Protein AF-A0A8B6DL88-F1 (afdb_monomer_lite)

Foldseek 3Di:
DVVVQLVVLVPQDAPDPPDPDVVPLDPSFDPVLLVVLCCVVVNPDPVSVVPPDRDSVSSVVRNVVSVCSVVVVVVDDPVVLQDPVPFDVQQAVVLLVCCVPPVDQVVQCVCVVVSNHHHNVVSVVVVD

Sequence (128 aa):
MTEIIRCQLASTKTTFSGSLVSEDIDDSIPPPLLRMVKMIKHGPDIESQLDNISSKSDLALTQPLMFNYHTNRQKMTVEQIHSADHETPFCVYLGLLLFAKTRKRQLIDALFQHGLCISYDRVLEIST

Structure (mmCIF, N/CA/C/O backbone):
data_AF-A0A8B6DL88-F1
#
_entry.id   AF-A0A8B6DL88-F1
#
loop_
_atom_site.group_PDB
_atom_site.id
_atom_site.type_symbol
_atom_site.label_atom_id
_atom_site.label_alt_id
_atom_site.label_comp_id
_atom_site.label_asym_id
_atom_site.label_entity_id
_atom_site.label_seq_id
_atom_site.pdbx_PDB_ins_code
_atom_site.Cartn_x
_atom_site.Cartn_y
_atom_site.Cartn_z
_atom_site.occupancy
_atom_site.B_iso_or_equiv
_atom_site.auth_seq_id
_atom_site.auth_comp_id
_atom_site.auth_asym_id
_atom_site.auth_atom_id
_atom_site.pdbx_PDB_model_num
ATOM 1 N N . MET A 1 1 ? 4.417 10.118 -8.607 1.00 49.09 1 MET A N 1
ATOM 2 C CA . MET A 1 1 ? 5.368 9.310 -9.408 1.00 49.09 1 MET A CA 1
ATOM 3 C C . MET A 1 1 ? 4.946 7.842 -9.460 1.00 49.09 1 MET A C 1
ATOM 5 O O . MET A 1 1 ? 4.806 7.309 -10.550 1.00 49.09 1 MET A O 1
ATOM 9 N N . THR A 1 2 ? 4.648 7.216 -8.319 1.00 53.28 2 THR A N 1
ATOM 10 C CA . THR A 1 2 ? 4.133 5.835 -8.216 1.00 53.28 2 THR A CA 1
ATOM 11 C C . THR A 1 2 ? 2.812 5.585 -8.963 1.00 53.28 2 THR A C 1
ATOM 13 O O . THR A 1 2 ? 2.683 4.555 -9.615 1.00 53.28 2 THR A O 1
ATOM 16 N N . GLU A 1 3 ? 1.867 6.533 -8.942 1.00 60.88 3 GLU A N 1
ATOM 17 C CA . GLU A 1 3 ? 0.605 6.455 -9.712 1.00 60.88 3 GLU A CA 1
ATOM 18 C C . GLU A 1 3 ? 0.837 6.347 -11.229 1.00 60.88 3 GLU A C 1
ATOM 20 O O . GLU A 1 3 ? 0.263 5.488 -11.890 1.00 60.88 3 GLU A O 1
ATOM 25 N N . ILE A 1 4 ? 1.748 7.160 -11.778 1.00 70.31 4 ILE A N 1
ATOM 26 C CA . ILE A 1 4 ? 2.059 7.184 -13.219 1.00 70.31 4 ILE A CA 1
ATOM 27 C C . ILE A 1 4 ? 2.607 5.825 -13.672 1.00 70.31 4 ILE A C 1
ATOM 29 O O . ILE A 1 4 ? 2.188 5.297 -14.700 1.00 70.31 4 ILE A O 1
ATOM 33 N N . ILE A 1 5 ? 3.500 5.239 -12.869 1.00 68.00 5 ILE A N 1
ATOM 34 C CA . ILE A 1 5 ? 4.113 3.939 -13.155 1.00 68.00 5 ILE A CA 1
ATOM 35 C C . ILE A 1 5 ? 3.053 2.833 -13.135 1.00 68.00 5 ILE A C 1
ATOM 37 O O . ILE A 1 5 ? 3.017 2.022 -14.059 1.00 68.00 5 ILE A O 1
ATOM 41 N N . ARG A 1 6 ? 2.146 2.825 -12.145 1.00 66.25 6 ARG A N 1
ATOM 42 C CA . ARG A 1 6 ? 1.051 1.840 -12.088 1.00 66.25 6 ARG A CA 1
ATOM 43 C C . ARG A 1 6 ? 0.092 1.962 -13.271 1.00 66.25 6 ARG A C 1
ATOM 45 O O . ARG A 1 6 ? -0.254 0.943 -13.859 1.00 66.25 6 ARG A O 1
ATOM 52 N N . CYS A 1 7 ? -0.307 3.176 -13.648 1.00 67.88 7 CYS A N 1
ATOM 53 C CA . CYS A 1 7 ? -1.205 3.391 -14.786 1.00 67.88 7 CYS A CA 1
ATOM 54 C C . CYS A 1 7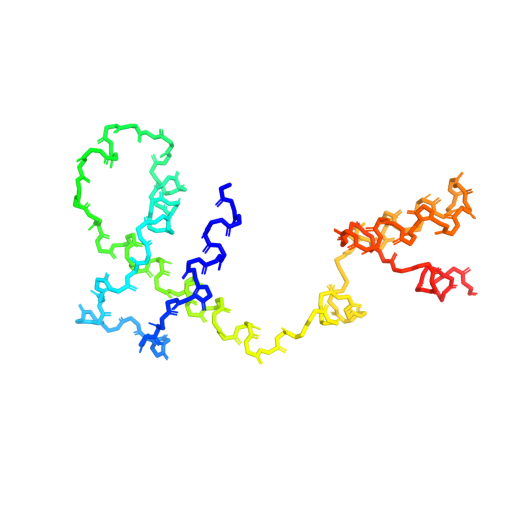 ? -0.584 2.930 -16.113 1.00 67.88 7 CYS A C 1
ATOM 56 O O . CYS A 1 7 ? -1.256 2.305 -16.936 1.00 67.88 7 CYS A O 1
ATOM 58 N N . GLN A 1 8 ? 0.708 3.196 -16.315 1.00 69.06 8 GLN A N 1
ATOM 59 C CA . GLN A 1 8 ? 1.415 2.775 -17.524 1.00 69.06 8 GLN A CA 1
ATOM 60 C C . GLN A 1 8 ? 1.655 1.266 -17.565 1.00 69.06 8 GLN A C 1
ATOM 62 O O . GLN A 1 8 ? 1.409 0.647 -18.598 1.00 69.06 8 GLN A O 1
ATOM 67 N N . LEU A 1 9 ? 2.042 0.657 -16.442 1.00 70.25 9 LEU A N 1
ATOM 68 C CA . LEU A 1 9 ? 2.102 -0.797 -16.297 1.00 70.25 9 LEU A CA 1
ATOM 69 C C . LEU A 1 9 ? 0.754 -1.439 -16.640 1.00 70.25 9 LEU A C 1
ATOM 71 O O . LEU A 1 9 ? 0.695 -2.333 -17.468 1.00 70.25 9 LEU A O 1
ATOM 75 N N . ALA A 1 10 ? -0.350 -0.932 -16.088 1.00 65.56 10 ALA A N 1
ATOM 76 C CA . ALA A 1 10 ? -1.685 -1.477 -16.331 1.00 65.56 10 ALA A CA 1
ATOM 77 C C . ALA A 1 10 ? -2.147 -1.407 -17.798 1.00 65.56 10 ALA A C 1
ATOM 79 O O . ALA A 1 10 ? -2.992 -2.214 -18.194 1.00 65.56 10 ALA A O 1
ATOM 80 N N . SER A 1 11 ? -1.618 -0.454 -18.569 1.00 67.88 11 SER A N 1
ATOM 81 C CA . SER A 1 11 ? -1.996 -0.203 -19.966 1.00 67.88 11 SER A CA 1
ATOM 82 C C . SER A 1 11 ? -1.114 -0.942 -20.975 1.00 67.88 11 SER A C 1
ATOM 84 O O . SER A 1 11 ? -1.517 -1.131 -22.121 1.00 67.88 11 SER A O 1
ATOM 86 N N . THR A 1 12 ? 0.087 -1.359 -20.570 1.00 69.75 12 THR A N 1
ATOM 87 C CA . THR A 1 12 ? 1.054 -1.998 -21.469 1.00 69.75 12 THR A CA 1
ATOM 88 C C . THR A 1 12 ? 0.832 -3.509 -21.474 1.00 69.75 12 THR A C 1
ATOM 90 O O . THR A 1 12 ? 0.575 -4.103 -20.432 1.00 69.75 12 THR A O 1
ATOM 93 N N . LYS A 1 13 ? 0.883 -4.157 -22.641 1.00 64.12 13 LYS A N 1
ATOM 94 C CA . LYS A 1 13 ? 0.753 -5.620 -22.740 1.00 64.12 13 LYS A CA 1
ATOM 95 C C . LYS A 1 13 ? 2.142 -6.249 -22.697 1.00 64.12 13 LYS A C 1
ATOM 97 O O . LYS A 1 13 ? 2.989 -5.887 -23.502 1.00 64.12 13 LYS A O 1
ATOM 102 N N . THR A 1 14 ? 2.368 -7.190 -21.783 1.00 62.97 14 THR A N 1
ATOM 103 C CA . THR A 1 14 ? 3.622 -7.953 -21.717 1.00 62.97 14 THR A CA 1
ATOM 104 C C . THR A 1 14 ? 3.554 -9.198 -22.590 1.00 62.97 14 THR A C 1
ATOM 106 O O . THR A 1 14 ? 2.636 -10.001 -22.432 1.00 62.97 14 THR A O 1
ATOM 109 N N . THR A 1 15 ? 4.550 -9.394 -23.451 1.00 62.84 15 THR A N 1
ATOM 110 C CA . THR A 1 15 ? 4.787 -10.632 -24.220 1.00 62.84 15 THR A CA 1
ATOM 111 C C . THR A 1 15 ? 5.711 -11.616 -23.493 1.00 62.84 15 THR A C 1
ATOM 113 O O . THR A 1 15 ? 5.810 -12.774 -23.889 1.00 62.84 15 THR A O 1
ATOM 116 N N . PHE A 1 16 ? 6.361 -11.176 -22.410 1.00 67.12 16 PHE A N 1
ATOM 117 C CA . PHE A 1 16 ? 7.312 -11.976 -21.642 1.00 67.12 16 PHE A CA 1
ATOM 118 C C . PHE A 1 16 ? 6.641 -13.192 -20.984 1.00 67.12 16 PHE A C 1
ATOM 120 O O . PHE A 1 16 ? 5.685 -13.049 -20.223 1.00 67.12 16 PHE A O 1
ATOM 127 N N . SER A 1 17 ? 7.171 -14.385 -21.257 1.00 63.41 17 SER A N 1
ATOM 128 C CA . SER A 1 17 ? 6.624 -15.677 -20.818 1.00 63.41 17 SER A CA 1
ATOM 129 C C . SER A 1 17 ? 7.232 -16.210 -19.513 1.00 63.41 17 SER A C 1
ATOM 131 O O . SER A 1 17 ? 6.896 -17.314 -19.089 1.00 63.41 17 SER A O 1
ATOM 133 N N . GLY A 1 18 ? 8.117 -15.447 -18.861 1.00 62.94 18 GLY A N 1
ATOM 134 C CA . GLY A 1 18 ? 8.796 -15.867 -17.629 1.00 62.94 18 GLY A CA 1
ATOM 135 C C . GLY A 1 18 ? 10.216 -16.409 -17.828 1.00 62.94 18 GLY A C 1
ATOM 136 O O . GLY A 1 18 ? 10.871 -16.728 -16.840 1.00 62.94 18 GLY A O 1
ATOM 137 N N . SER A 1 19 ? 10.711 -16.491 -19.069 1.00 66.44 19 SER A N 1
ATOM 138 C CA . SER A 1 19 ? 12.077 -16.926 -19.389 1.00 66.44 19 SER A CA 1
ATOM 139 C C . SER A 1 19 ? 12.856 -15.819 -20.096 1.00 66.44 19 SER A C 1
ATOM 141 O O . SER A 1 19 ? 12.406 -15.291 -21.108 1.00 66.44 19 SER A O 1
ATOM 143 N N . LEU A 1 20 ? 14.036 -15.482 -19.572 1.00 63.47 20 LEU A N 1
ATOM 144 C CA . LEU A 1 20 ? 14.971 -14.543 -20.195 1.00 63.47 20 LEU A CA 1
ATOM 145 C C . LEU A 1 20 ? 15.863 -15.310 -21.181 1.00 63.47 20 LEU A C 1
ATOM 147 O O . LEU A 1 20 ? 17.021 -15.602 -20.882 1.00 63.47 20 LEU A O 1
ATOM 151 N N . VAL A 1 21 ? 15.324 -15.681 -22.344 1.00 59.00 21 VAL A N 1
ATOM 152 C CA . VAL A 1 21 ? 16.167 -16.138 -23.458 1.00 59.00 21 VAL A CA 1
ATOM 153 C C . VAL A 1 21 ? 16.827 -14.898 -24.060 1.00 59.00 21 VAL A C 1
ATOM 155 O O . VAL A 1 21 ? 16.194 -13.857 -24.208 1.00 59.00 21 VAL A O 1
ATOM 158 N N . SER A 1 22 ? 18.125 -14.974 -24.356 1.00 56.38 22 SER A N 1
ATOM 159 C CA . SER A 1 22 ? 18.995 -13.832 -24.695 1.00 56.38 22 SER A CA 1
ATOM 160 C C . SER A 1 22 ? 18.573 -12.993 -25.912 1.00 56.38 22 SER A C 1
ATOM 162 O O . SER A 1 22 ? 19.178 -11.948 -26.153 1.00 56.38 22 SER A O 1
ATOM 164 N N . GLU A 1 23 ? 17.563 -13.439 -26.658 1.00 55.88 23 GLU A N 1
ATOM 165 C CA . GLU A 1 23 ? 17.001 -12.783 -27.844 1.00 55.88 23 GLU A CA 1
ATOM 166 C C . GLU A 1 23 ? 15.672 -12.048 -27.559 1.00 55.88 23 GLU A C 1
ATOM 168 O O . GLU A 1 23 ? 15.281 -11.196 -28.348 1.00 55.88 23 GLU A O 1
ATOM 173 N N . ASP A 1 24 ? 15.036 -12.276 -26.400 1.00 55.31 24 ASP A N 1
ATOM 174 C CA . ASP A 1 24 ? 13.685 -11.782 -26.061 1.00 55.31 24 ASP A CA 1
ATOM 175 C C . ASP A 1 24 ? 13.682 -10.513 -25.179 1.00 55.31 24 ASP A C 1
ATOM 177 O O . ASP A 1 24 ? 12.687 -10.178 -24.521 1.00 55.31 24 ASP A O 1
ATOM 181 N N . ILE A 1 25 ? 14.802 -9.785 -25.114 1.00 58.66 25 ILE A N 1
ATOM 182 C CA . ILE A 1 25 ? 14.855 -8.500 -24.400 1.00 58.66 25 ILE A CA 1
ATOM 183 C C . ILE A 1 25 ? 14.241 -7.421 -25.295 1.00 58.66 25 ILE A C 1
ATOM 185 O O . ILE A 1 25 ? 14.942 -6.697 -25.994 1.00 58.66 25 ILE A O 1
ATOM 189 N N . ASP A 1 26 ? 12.914 -7.380 -25.297 1.00 60.66 26 ASP A N 1
ATOM 190 C CA . ASP A 1 26 ? 12.116 -6.516 -26.157 1.00 60.66 26 ASP A CA 1
ATOM 191 C C . ASP A 1 26 ? 11.997 -5.081 -25.602 1.00 60.66 26 ASP A C 1
ATOM 193 O O . ASP A 1 26 ? 11.864 -4.873 -24.390 1.00 60.66 26 ASP A O 1
ATOM 197 N N . ASP A 1 27 ? 11.977 -4.097 -26.506 1.00 58.69 27 ASP A N 1
ATOM 198 C CA . ASP A 1 27 ? 11.898 -2.649 -26.231 1.00 58.69 27 ASP A CA 1
ATOM 199 C C . ASP A 1 27 ? 10.505 -2.199 -25.740 1.00 58.69 27 ASP A C 1
ATOM 201 O O . ASP A 1 27 ? 10.278 -1.023 -25.444 1.00 58.69 27 ASP A O 1
ATOM 205 N N . SER A 1 28 ? 9.555 -3.128 -25.593 1.00 64.75 28 SER A N 1
ATOM 206 C CA . SER A 1 28 ? 8.179 -2.898 -25.121 1.00 64.75 28 SER A CA 1
ATOM 207 C C . SER A 1 28 ? 8.082 -2.557 -23.614 1.00 64.75 28 SER A C 1
ATOM 209 O O . SER A 1 28 ? 7.092 -2.876 -22.943 1.00 64.75 28 SER A O 1
ATOM 211 N N . ILE A 1 29 ? 9.099 -1.911 -23.045 1.00 70.25 29 ILE A N 1
ATOM 212 C CA . ILE A 1 29 ? 9.165 -1.555 -21.628 1.00 70.25 29 ILE A CA 1
ATOM 213 C C . ILE A 1 29 ? 8.775 -0.081 -21.438 1.00 70.25 29 ILE A C 1
ATOM 215 O O . ILE A 1 29 ? 9.363 0.798 -22.069 1.00 70.25 29 ILE A O 1
ATOM 219 N N . PRO A 1 30 ? 7.839 0.243 -20.523 1.00 76.38 30 PRO A N 1
ATOM 220 C CA . PRO A 1 30 ? 7.465 1.621 -20.232 1.00 76.38 30 PRO A CA 1
ATOM 221 C C . PRO A 1 30 ? 8.680 2.455 -19.786 1.00 76.38 30 PRO A C 1
ATOM 223 O O . PRO A 1 30 ? 9.314 2.112 -18.778 1.00 76.38 30 PRO A O 1
ATOM 226 N N . PRO A 1 31 ? 8.981 3.588 -20.452 1.00 77.00 31 PRO A N 1
ATOM 227 C CA . PRO A 1 31 ? 10.156 4.400 -20.132 1.00 77.00 31 PRO A CA 1
ATOM 228 C C . PRO A 1 31 ? 10.243 4.846 -18.659 1.00 77.00 31 PRO A C 1
ATOM 230 O O . PRO A 1 31 ? 11.341 4.831 -18.099 1.00 77.00 31 PRO A O 1
ATOM 233 N N . PRO A 1 32 ? 9.134 5.184 -17.966 1.00 78.94 32 PRO A N 1
ATOM 234 C CA . PRO A 1 32 ? 9.203 5.567 -16.552 1.00 78.94 32 PRO A CA 1
ATOM 235 C C . PRO A 1 32 ? 9.553 4.416 -15.610 1.00 78.94 32 PRO A C 1
ATOM 237 O O . PRO A 1 32 ? 10.213 4.642 -14.597 1.00 78.94 32 PRO A O 1
ATOM 240 N N . LEU A 1 33 ? 9.159 3.186 -15.950 1.00 80.12 33 LEU A N 1
ATOM 241 C CA . LEU A 1 33 ? 9.525 2.002 -15.177 1.00 80.12 33 LEU A CA 1
ATOM 242 C C . LEU A 1 33 ? 11.015 1.693 -15.342 1.00 80.12 33 LEU A C 1
ATOM 244 O O . LEU A 1 33 ? 11.714 1.488 -14.353 1.00 80.12 33 LEU A O 1
ATOM 248 N N . LEU A 1 34 ? 11.513 1.750 -16.578 1.00 80.81 34 LEU A N 1
ATOM 249 C CA . LEU A 1 34 ? 12.933 1.568 -16.864 1.00 80.81 34 LEU A CA 1
ATOM 250 C C . LEU A 1 34 ? 13.788 2.629 -16.163 1.00 80.81 34 LEU A C 1
ATOM 252 O O . LEU A 1 34 ? 14.807 2.311 -15.554 1.00 80.81 34 LEU A O 1
ATOM 256 N N . ARG A 1 35 ? 13.341 3.890 -16.174 1.00 80.31 35 ARG A N 1
ATOM 257 C CA . ARG A 1 35 ? 14.002 4.982 -15.450 1.00 80.31 35 ARG A CA 1
ATOM 258 C C . ARG A 1 35 ? 14.035 4.730 -13.944 1.00 80.31 35 ARG A C 1
ATOM 260 O O . ARG A 1 35 ? 15.055 4.985 -13.316 1.00 80.31 35 ARG A O 1
ATOM 267 N N . MET A 1 36 ? 12.959 4.195 -13.369 1.00 81.75 36 MET A N 1
ATOM 268 C CA . MET A 1 36 ? 12.932 3.806 -11.957 1.00 81.75 36 MET A CA 1
ATOM 269 C C . MET A 1 36 ? 13.957 2.710 -11.652 1.00 81.75 36 MET A C 1
ATOM 271 O O . MET A 1 36 ? 14.720 2.847 -10.702 1.00 81.75 36 MET A O 1
ATOM 275 N N . VAL A 1 37 ? 14.017 1.656 -12.469 1.00 85.12 37 VAL A N 1
ATOM 276 C CA . VAL A 1 37 ? 14.985 0.561 -12.293 1.00 85.12 37 VAL A CA 1
ATOM 277 C C . VAL A 1 37 ? 16.422 1.069 -12.420 1.00 85.12 37 VAL A C 1
ATOM 279 O O . VA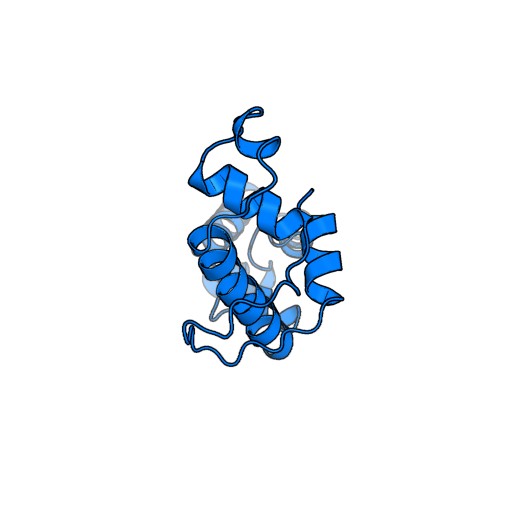L A 1 37 ? 17.263 0.719 -11.594 1.00 85.12 37 VAL A O 1
ATOM 282 N N . LYS A 1 38 ? 16.693 1.964 -13.379 1.00 81.00 38 LYS A N 1
ATOM 283 C CA . LYS A 1 38 ? 17.994 2.635 -13.501 1.00 81.00 38 LYS A CA 1
ATOM 284 C C . LYS A 1 38 ? 18.342 3.434 -12.246 1.00 81.00 38 LYS A C 1
ATOM 286 O O . LYS A 1 38 ? 19.432 3.257 -11.720 1.00 81.00 38 LYS A O 1
ATOM 291 N N . MET A 1 39 ? 17.415 4.244 -11.732 1.00 81.88 39 MET A N 1
ATOM 292 C CA . MET A 1 39 ? 17.643 5.020 -10.506 1.00 81.88 39 MET A CA 1
ATOM 293 C C . MET A 1 39 ? 17.881 4.132 -9.278 1.00 81.88 39 MET A C 1
ATOM 295 O O . MET A 1 39 ? 18.654 4.497 -8.401 1.00 81.88 39 MET A O 1
ATOM 299 N N . ILE A 1 40 ? 17.234 2.966 -9.202 1.00 83.56 40 ILE A N 1
ATOM 300 C CA . ILE A 1 40 ? 17.453 2.006 -8.111 1.00 83.56 40 ILE A CA 1
ATOM 301 C C . ILE A 1 40 ? 18.845 1.379 -8.214 1.00 83.56 40 ILE A C 1
ATOM 303 O O . ILE A 1 40 ? 19.532 1.241 -7.206 1.00 83.56 40 ILE A O 1
ATOM 307 N N . LYS A 1 41 ? 19.256 0.982 -9.420 1.00 82.06 41 LYS A N 1
ATOM 308 C CA . LYS A 1 41 ? 20.506 0.249 -9.631 1.00 82.06 41 LYS A CA 1
ATOM 309 C C . LYS A 1 41 ? 21.741 1.149 -9.623 1.00 82.06 41 LYS A C 1
ATOM 311 O O . LYS A 1 41 ? 22.757 0.770 -9.052 1.00 82.06 41 LYS A O 1
ATOM 316 N N . HIS A 1 42 ? 21.656 2.307 -10.268 1.00 81.50 42 HIS A N 1
ATOM 317 C CA . HIS A 1 42 ? 22.785 3.221 -10.478 1.00 81.50 42 HIS A CA 1
ATOM 318 C C . HIS A 1 42 ? 22.721 4.461 -9.573 1.00 81.50 42 HIS A C 1
ATOM 320 O O . HIS A 1 42 ? 23.670 5.235 -9.521 1.00 81.50 42 HIS A O 1
ATOM 326 N N . GLY A 1 43 ? 21.630 4.635 -8.820 1.00 73.81 43 GLY A N 1
ATOM 327 C CA . GLY A 1 43 ? 21.384 5.815 -7.992 1.00 73.81 43 GLY A CA 1
ATOM 328 C C . GLY A 1 43 ? 20.691 6.955 -8.756 1.00 73.81 43 GLY A C 1
ATOM 329 O O . GLY A 1 43 ? 20.473 6.865 -9.965 1.00 73.81 43 GLY A O 1
ATOM 330 N N . PRO A 1 44 ? 20.317 8.054 -8.073 1.00 71.50 44 PRO A N 1
ATOM 331 C CA . PRO A 1 44 ? 19.638 9.214 -8.668 1.00 71.50 44 PRO A CA 1
ATOM 332 C C . PRO A 1 44 ? 20.577 10.106 -9.503 1.00 71.50 44 PRO A C 1
ATOM 334 O O . PRO A 1 44 ? 20.362 11.313 -9.607 1.00 71.50 44 PRO A O 1
ATOM 337 N N . ASP A 1 45 ? 21.625 9.523 -10.074 1.00 68.12 45 ASP A N 1
ATOM 338 C CA . ASP A 1 45 ? 22.629 10.237 -10.842 1.00 68.12 45 ASP A CA 1
ATOM 339 C C . ASP A 1 45 ? 22.044 10.760 -12.169 1.00 68.12 45 ASP A C 1
ATOM 341 O O . ASP A 1 45 ? 21.233 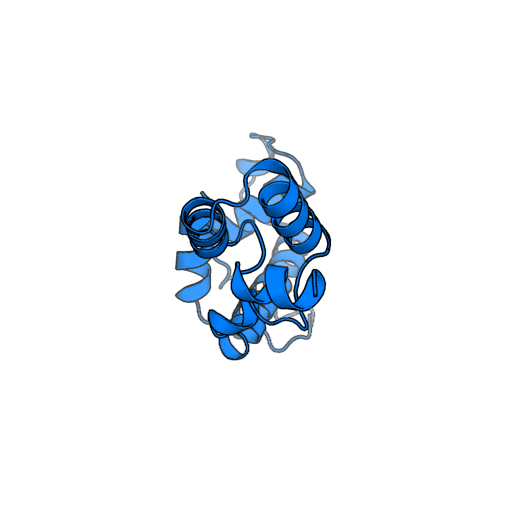10.104 -12.826 1.00 68.12 45 ASP A O 1
ATOM 345 N N . ILE A 1 46 ? 22.396 11.999 -12.512 1.00 62.56 46 ILE A N 1
ATOM 346 C CA . ILE A 1 46 ? 21.864 12.731 -13.669 1.00 62.56 46 ILE A CA 1
ATOM 347 C C . ILE A 1 46 ? 22.690 12.411 -14.921 1.00 62.56 46 ILE A C 1
ATOM 349 O O . ILE A 1 46 ? 22.135 12.393 -16.020 1.00 62.56 46 ILE A O 1
ATOM 353 N N . GLU A 1 47 ? 23.981 12.100 -14.770 1.00 59.78 47 GLU A N 1
ATOM 354 C CA . GLU A 1 47 ? 24.882 11.802 -15.890 1.00 59.78 47 GLU A CA 1
ATOM 355 C C . GLU A 1 47 ? 24.559 10.438 -16.518 1.00 59.78 47 GLU A C 1
ATOM 357 O O . GLU A 1 47 ? 24.332 10.347 -17.725 1.00 59.78 47 GLU A O 1
ATOM 362 N N . SER A 1 48 ? 24.358 9.404 -15.695 1.00 59.22 48 SER A N 1
ATOM 363 C CA . SER A 1 48 ? 23.872 8.081 -16.131 1.00 59.22 48 SER A CA 1
ATOM 364 C C . SER A 1 48 ? 22.446 8.076 -16.708 1.00 59.22 48 SER A C 1
ATOM 366 O O . SER A 1 48 ? 22.022 7.090 -17.318 1.00 59.22 48 SER A O 1
ATOM 368 N N . GLN A 1 49 ? 21.686 9.166 -16.540 1.00 54.81 49 GLN A N 1
ATOM 369 C CA . GLN A 1 49 ? 20.377 9.360 -17.174 1.00 54.81 49 GLN A CA 1
ATOM 370 C C . GLN A 1 49 ? 20.457 10.024 -18.554 1.00 54.81 49 GLN A C 1
ATOM 372 O O . GLN A 1 49 ? 19.493 9.905 -19.314 1.00 54.81 49 GLN A O 1
ATOM 377 N N . LEU A 1 50 ? 21.560 10.709 -18.881 1.00 57.59 50 LEU A N 1
ATOM 378 C CA . LEU A 1 50 ? 21.799 11.278 -20.213 1.00 57.59 50 LEU A CA 1
ATOM 379 C C . LEU A 1 50 ? 22.282 10.220 -21.209 1.00 57.59 50 LEU A C 1
ATOM 381 O O . LEU A 1 50 ? 21.925 10.283 -22.389 1.00 57.59 50 LEU A O 1
ATOM 385 N N . ASP A 1 51 ? 23.033 9.226 -20.732 1.00 56.53 51 ASP A N 1
ATOM 386 C CA . ASP A 1 51 ? 23.433 8.078 -21.536 1.00 56.53 51 ASP A CA 1
ATOM 387 C C . ASP A 1 51 ? 22.212 7.181 -21.791 1.00 56.53 51 ASP A C 1
ATOM 389 O O . ASP A 1 51 ? 21.839 6.285 -21.031 1.00 56.53 51 ASP A O 1
ATOM 393 N N . ASN A 1 52 ? 21.549 7.454 -22.913 1.00 57.16 52 ASN A N 1
ATOM 394 C CA . ASN A 1 52 ? 20.327 6.805 -23.397 1.00 57.16 52 ASN A CA 1
ATOM 395 C C . ASN A 1 52 ? 20.457 5.283 -23.633 1.00 57.16 52 ASN A C 1
ATOM 397 O O . ASN A 1 52 ? 19.495 4.630 -24.037 1.00 57.16 52 ASN A O 1
ATOM 401 N N . ILE A 1 53 ? 21.627 4.692 -23.391 1.00 61.12 53 ILE A N 1
ATOM 402 C CA . ILE A 1 53 ? 21.892 3.276 -23.625 1.00 61.12 53 ILE A CA 1
ATOM 403 C C . ILE A 1 53 ? 21.478 2.501 -22.377 1.00 61.12 53 ILE A C 1
ATOM 405 O O . ILE A 1 53 ? 22.199 2.396 -21.388 1.00 61.12 53 ILE A O 1
ATOM 409 N N . SER A 1 54 ? 20.263 1.964 -22.402 1.00 64.19 54 SER A N 1
ATOM 410 C CA . SER A 1 54 ? 19.810 1.013 -21.388 1.00 64.19 54 SER A CA 1
ATOM 411 C C . SER A 1 54 ? 20.690 -0.230 -21.423 1.00 64.19 54 SER A C 1
ATOM 413 O O . SER A 1 54 ? 20.797 -0.892 -22.455 1.00 64.19 54 SER A O 1
ATOM 415 N N . SER A 1 55 ? 21.336 -0.557 -20.300 1.00 73.81 55 SER A N 1
ATOM 416 C CA . SER A 1 55 ? 22.124 -1.785 -20.241 1.00 73.81 55 SER A CA 1
ATOM 417 C C . SER A 1 55 ? 21.179 -2.983 -20.350 1.00 73.81 55 SER A C 1
ATOM 419 O O . SER A 1 55 ? 20.068 -2.952 -19.813 1.00 73.81 55 SER A O 1
ATOM 421 N N . LYS A 1 56 ? 21.617 -4.072 -20.995 1.00 75.94 56 LYS A N 1
ATOM 422 C CA . LYS A 1 56 ? 20.815 -5.309 -21.093 1.00 75.94 56 LYS A CA 1
ATOM 423 C C . LYS A 1 56 ? 20.322 -5.788 -19.725 1.00 75.94 56 LYS A C 1
ATOM 425 O O . LYS A 1 56 ? 19.218 -6.303 -19.610 1.00 75.94 56 LYS A O 1
ATOM 430 N N . SER A 1 57 ? 21.106 -5.551 -18.674 1.00 78.00 57 SER A N 1
ATOM 431 C CA . SER A 1 57 ? 20.711 -5.845 -17.297 1.00 78.00 57 SER A CA 1
ATOM 432 C C . SER A 1 57 ? 19.568 -4.975 -16.762 1.00 78.00 57 SER A C 1
ATOM 434 O O . SER A 1 57 ? 18.771 -5.473 -15.979 1.00 78.00 57 SER A O 1
ATOM 436 N N . ASP A 1 58 ? 19.446 -3.707 -17.168 1.00 80.75 58 ASP A N 1
ATOM 437 C CA . ASP A 1 58 ? 18.337 -2.849 -16.717 1.00 80.75 58 ASP A CA 1
ATOM 438 C C . ASP A 1 58 ? 17.019 -3.313 -17.349 1.00 80.75 58 ASP A C 1
ATOM 440 O O . ASP A 1 58 ? 15.991 -3.392 -16.676 1.00 80.75 58 ASP A O 1
ATOM 444 N N . LEU A 1 59 ? 17.065 -3.695 -18.628 1.00 78.81 59 LEU A N 1
ATOM 445 C CA . LEU A 1 59 ? 15.925 -4.264 -19.346 1.00 78.81 59 LEU A CA 1
ATOM 446 C C . LEU A 1 59 ? 15.533 -5.632 -18.762 1.00 78.81 59 LEU A C 1
ATOM 448 O O . LEU A 1 59 ? 14.372 -5.833 -18.408 1.00 78.81 59 LEU A O 1
ATOM 452 N N . ALA A 1 60 ? 16.511 -6.520 -18.549 1.00 81.44 60 ALA A N 1
ATOM 453 C CA . ALA A 1 60 ? 16.294 -7.841 -17.958 1.00 81.44 60 ALA A CA 1
ATOM 454 C C . ALA A 1 60 ? 15.744 -7.786 -16.524 1.00 81.44 60 ALA A C 1
ATOM 456 O O . ALA A 1 60 ? 15.022 -8.688 -16.119 1.00 81.44 60 ALA A O 1
ATOM 457 N N . LEU A 1 61 ? 16.049 -6.740 -15.746 1.00 82.00 61 LEU A N 1
ATOM 458 C CA . LEU A 1 61 ? 15.429 -6.518 -14.433 1.00 82.00 61 LEU A CA 1
ATOM 459 C C . LEU A 1 61 ? 14.003 -5.976 -14.551 1.00 82.00 61 LEU A C 1
ATOM 461 O O . LEU A 1 61 ? 13.149 -6.270 -13.715 1.00 82.00 61 LEU A O 1
ATOM 465 N N . THR A 1 62 ? 13.730 -5.187 -15.586 1.00 81.25 62 THR A N 1
ATOM 466 C CA . THR A 1 62 ? 12.433 -4.533 -15.748 1.00 81.25 62 THR A CA 1
ATOM 467 C C . THR A 1 62 ? 11.355 -5.493 -16.267 1.00 81.25 62 THR A C 1
ATOM 469 O O . THR A 1 62 ? 10.207 -5.416 -15.824 1.00 81.25 62 THR A O 1
ATOM 472 N N . GLN A 1 63 ? 11.706 -6.442 -17.141 1.00 79.88 63 GLN A N 1
ATOM 473 C CA . GLN A 1 63 ? 10.753 -7.409 -17.706 1.00 79.88 63 GLN A CA 1
ATOM 474 C C . GLN A 1 63 ? 10.079 -8.315 -16.646 1.00 79.88 63 GLN A C 1
ATOM 476 O O . GLN A 1 63 ? 8.847 -8.393 -16.646 1.00 79.88 63 GLN A O 1
ATOM 481 N N . PRO A 1 64 ? 10.796 -8.938 -15.684 1.00 79.50 64 PRO A N 1
ATOM 482 C CA . PRO A 1 64 ? 10.182 -9.730 -14.617 1.00 79.50 64 PRO A CA 1
ATOM 483 C C . PRO A 1 64 ? 9.299 -8.901 -13.682 1.00 79.50 64 PRO A C 1
ATOM 485 O 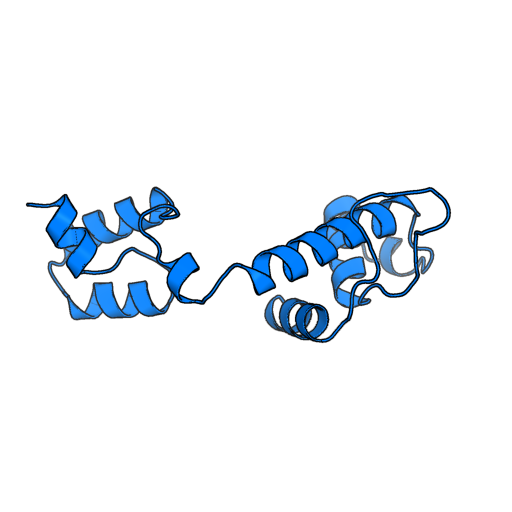O . PRO A 1 64 ? 8.262 -9.381 -13.231 1.00 79.50 64 PRO A O 1
ATOM 488 N N . LEU A 1 65 ? 9.673 -7.646 -13.399 1.00 80.81 65 LEU A N 1
ATOM 489 C CA . LEU A 1 65 ? 8.846 -6.738 -12.594 1.00 80.81 65 LEU A CA 1
ATOM 490 C C . LEU A 1 65 ? 7.500 -6.474 -13.274 1.00 80.81 65 LEU A C 1
ATOM 492 O O . LEU A 1 65 ? 6.450 -6.519 -12.631 1.00 80.81 65 LEU A O 1
ATOM 496 N N . MET A 1 66 ? 7.537 -6.251 -14.586 1.00 78.75 66 MET A N 1
ATOM 497 C CA . MET A 1 66 ? 6.352 -6.085 -15.416 1.00 78.75 66 MET A CA 1
ATOM 498 C C . MET A 1 66 ? 5.487 -7.353 -15.409 1.00 78.75 66 MET A C 1
ATOM 500 O O . MET A 1 66 ? 4.293 -7.297 -15.125 1.00 78.75 66 MET A O 1
ATOM 504 N N . PHE A 1 67 ? 6.101 -8.514 -15.630 1.00 76.50 67 PHE A N 1
ATOM 505 C CA . PHE A 1 67 ? 5.424 -9.811 -15.627 1.00 76.50 67 PHE A CA 1
ATOM 506 C C . PHE A 1 67 ? 4.758 -10.140 -14.289 1.00 76.50 67 PHE A C 1
ATOM 508 O O . PHE A 1 67 ? 3.599 -10.558 -14.261 1.00 76.50 67 PHE A O 1
ATOM 515 N N . ASN A 1 68 ? 5.451 -9.898 -13.174 1.00 78.19 68 ASN A N 1
ATOM 516 C CA . ASN A 1 68 ? 4.903 -10.093 -11.835 1.00 78.19 68 ASN A CA 1
ATOM 517 C C . ASN A 1 68 ? 3.716 -9.166 -11.583 1.00 78.19 68 ASN A C 1
ATOM 519 O O . ASN A 1 68 ? 2.714 -9.598 -11.018 1.00 78.19 68 ASN A O 1
ATOM 523 N N . TYR A 1 69 ? 3.789 -7.913 -12.040 1.00 75.94 69 TYR A N 1
ATOM 524 C CA . TYR A 1 69 ? 2.667 -6.987 -11.939 1.00 75.94 69 TYR A CA 1
ATOM 525 C C . TYR A 1 69 ? 1.433 -7.507 -12.688 1.00 75.94 69 TYR A C 1
ATOM 527 O O . TYR A 1 69 ? 0.350 -7.555 -12.110 1.00 75.94 69 TYR A O 1
ATOM 535 N N . HIS A 1 70 ? 1.574 -7.954 -13.939 1.00 71.62 70 HIS A N 1
ATOM 536 C CA . HIS A 1 70 ? 0.437 -8.465 -14.714 1.00 71.62 70 HIS A CA 1
ATOM 537 C C . HIS A 1 70 ? -0.100 -9.801 -14.191 1.00 71.62 70 HIS A C 1
ATOM 539 O O . HIS A 1 70 ? -1.316 -9.966 -14.088 1.00 71.62 70 HIS A O 1
ATOM 545 N N . THR A 1 71 ? 0.784 -10.721 -13.806 1.00 67.25 71 THR A N 1
ATOM 546 C CA . THR A 1 71 ? 0.410 -12.030 -13.249 1.00 67.25 71 THR A CA 1
ATOM 547 C C . THR A 1 71 ? -0.321 -11.878 -11.918 1.00 67.25 71 THR A C 1
ATOM 549 O O . THR A 1 71 ? -1.343 -12.528 -11.695 1.00 67.25 71 THR A O 1
ATOM 552 N N . ASN A 1 72 ? 0.152 -10.983 -11.046 1.00 61.06 72 ASN A N 1
ATOM 553 C CA . ASN A 1 72 ? -0.500 -10.723 -9.765 1.00 61.06 72 ASN A CA 1
ATOM 554 C C . ASN A 1 72 ? -1.765 -9.879 -9.928 1.00 61.06 72 ASN A C 1
ATOM 556 O O . ASN A 1 72 ? -2.735 -10.139 -9.231 1.00 61.06 72 ASN A O 1
ATOM 560 N N . ARG A 1 73 ? -1.830 -8.942 -10.884 1.00 62.50 73 ARG A N 1
ATOM 561 C CA . ARG A 1 73 ? -3.060 -8.180 -11.167 1.00 62.50 73 ARG A CA 1
ATOM 562 C C . ARG A 1 73 ? -4.209 -9.079 -11.630 1.00 62.50 73 ARG A C 1
ATOM 564 O O . ARG A 1 73 ? -5.355 -8.801 -11.306 1.00 62.50 73 ARG A O 1
ATOM 571 N N . GLN A 1 74 ? -3.921 -10.143 -12.380 1.00 55.94 74 GLN A N 1
ATOM 572 C CA . GLN A 1 74 ? -4.950 -11.111 -12.781 1.00 55.94 74 GLN A CA 1
ATOM 573 C C . GLN A 1 74 ? -5.443 -11.981 -11.614 1.00 55.94 74 GLN A C 1
ATOM 575 O O . GLN A 1 74 ? -6.525 -12.553 -11.710 1.00 55.94 74 GLN A O 1
ATOM 580 N N . LYS A 1 75 ? -4.672 -12.080 -10.523 1.00 54.53 75 LYS A N 1
ATOM 581 C CA . LYS A 1 75 ? -4.999 -12.903 -9.350 1.00 54.53 75 LYS A CA 1
ATOM 582 C C . LYS A 1 75 ? -5.557 -12.099 -8.172 1.00 54.53 75 LYS A C 1
ATOM 584 O O . LYS A 1 75 ? -6.400 -12.627 -7.458 1.00 54.53 75 LYS A O 1
ATOM 589 N N . MET A 1 76 ? -5.136 -10.844 -8.000 1.00 51.03 76 MET A N 1
ATOM 590 C CA . MET A 1 76 ? -5.543 -9.971 -6.896 1.00 51.03 76 MET A CA 1
ATOM 591 C C . MET A 1 76 ? -6.742 -9.096 -7.248 1.00 51.03 76 MET A C 1
ATOM 593 O O . MET A 1 76 ? -6.623 -8.093 -7.952 1.00 51.03 76 MET A O 1
ATOM 597 N N . THR A 1 77 ? -7.894 -9.427 -6.667 1.00 54.00 77 THR A N 1
ATOM 598 C CA . THR A 1 77 ? -8.957 -8.453 -6.393 1.00 54.00 77 THR A CA 1
ATOM 599 C C . THR A 1 77 ? -8.521 -7.520 -5.255 1.00 54.00 77 THR A C 1
ATOM 601 O O . THR A 1 77 ? -7.666 -7.875 -4.447 1.00 54.00 77 THR A O 1
ATOM 604 N N . VAL A 1 78 ? -9.106 -6.317 -5.161 1.00 54.53 78 VAL A N 1
ATOM 605 C CA . VAL A 1 78 ? -8.871 -5.374 -4.038 1.00 54.53 78 VAL A CA 1
ATOM 606 C C . VAL A 1 78 ? -9.095 -6.057 -2.678 1.00 54.53 78 VAL A C 1
ATOM 608 O O . VAL A 1 78 ? -8.402 -5.766 -1.709 1.00 54.53 78 VAL A O 1
ATOM 611 N N . GLU A 1 79 ? -9.991 -7.041 -2.638 1.00 52.03 79 GLU A N 1
ATOM 612 C CA . GLU A 1 79 ? -10.271 -7.897 -1.482 1.00 52.03 79 GLU A CA 1
ATOM 613 C C . GLU A 1 79 ? -9.059 -8.730 -1.028 1.00 52.03 79 GLU A C 1
ATOM 615 O O . GLU A 1 79 ? -8.896 -8.951 0.168 1.00 52.03 79 GLU A O 1
ATOM 620 N N . GLN A 1 80 ? -8.152 -9.132 -1.930 1.00 52.03 80 GLN A N 1
ATOM 621 C CA . GLN A 1 80 ? -6.947 -9.887 -1.556 1.00 52.03 80 GLN A CA 1
ATOM 622 C C . GLN A 1 80 ? -5.890 -9.042 -0.834 1.00 52.03 80 GLN A C 1
ATOM 624 O O . GLN A 1 80 ? -5.079 -9.600 -0.100 1.00 52.03 80 GLN A O 1
ATOM 629 N N . ILE A 1 81 ? -5.908 -7.712 -0.988 1.00 53.66 81 ILE A N 1
ATOM 630 C CA . ILE A 1 81 ? -5.033 -6.798 -0.226 1.00 53.66 81 ILE A CA 1
ATOM 631 C C . ILE A 1 81 ? -5.448 -6.768 1.258 1.00 53.66 81 ILE A C 1
ATOM 633 O O . ILE A 1 81 ? -4.625 -6.488 2.128 1.00 53.66 81 ILE A O 1
ATOM 637 N N . HIS A 1 82 ? -6.705 -7.114 1.547 1.00 54.97 82 HIS A N 1
ATOM 638 C CA . HIS A 1 82 ? -7.276 -7.201 2.891 1.00 54.97 82 HIS A CA 1
ATOM 639 C C . HIS A 1 82 ? -7.583 -8.644 3.319 1.00 54.97 82 HIS A C 1
ATOM 641 O O . HIS A 1 82 ? -8.339 -8.849 4.266 1.00 54.97 82 HIS A O 1
ATOM 647 N N . SER A 1 83 ? -7.030 -9.647 2.627 1.00 63.06 83 SER A N 1
ATOM 648 C CA . SER A 1 83 ? -7.218 -11.041 3.027 1.00 63.06 83 SER A CA 1
ATOM 649 C C . SER A 1 83 ? -6.450 -11.324 4.312 1.00 63.06 83 SER A C 1
ATOM 651 O O . SER A 1 83 ? -5.263 -11.004 4.397 1.00 63.06 83 SER A O 1
ATOM 653 N N . ALA A 1 84 ? -7.106 -11.995 5.262 1.00 61.50 84 ALA A N 1
ATOM 654 C CA . ALA A 1 84 ? -6.499 -12.453 6.509 1.00 61.50 84 ALA A CA 1
ATOM 655 C C . ALA A 1 84 ? -5.211 -13.269 6.277 1.00 61.50 84 ALA A C 1
ATOM 657 O O . ALA A 1 84 ? -4.265 -13.164 7.055 1.00 61.50 84 ALA A O 1
ATOM 658 N N . ASP A 1 85 ? -5.140 -14.013 5.169 1.00 64.06 85 ASP A N 1
ATOM 659 C CA . ASP A 1 85 ? -3.989 -14.852 4.805 1.00 64.06 85 ASP A CA 1
ATOM 660 C C . ASP A 1 85 ? -2.763 -14.046 4.330 1.00 64.06 85 ASP A C 1
ATOM 662 O O . ASP A 1 85 ? -1.653 -14.575 4.244 1.00 64.06 85 ASP A O 1
ATOM 666 N N . HIS A 1 86 ? -2.947 -12.759 4.021 1.00 65.69 86 HIS A N 1
ATOM 667 C CA . HIS A 1 86 ? -1.903 -11.850 3.541 1.00 65.69 86 HIS A CA 1
ATOM 668 C C . HIS A 1 86 ? -1.765 -10.586 4.404 1.00 65.69 86 HIS A C 1
ATOM 670 O O . HIS A 1 86 ? -1.125 -9.617 3.988 1.00 65.69 86 HIS A O 1
ATOM 676 N N . GLU A 1 87 ? -2.319 -10.589 5.619 1.00 72.44 87 GLU A N 1
ATOM 677 C CA . GLU A 1 87 ? -2.166 -9.486 6.566 1.00 72.44 87 GLU A CA 1
ATOM 678 C C . GLU A 1 87 ? -0.700 -9.324 6.993 1.00 72.44 87 GLU A C 1
ATOM 680 O O . GLU A 1 87 ? -0.093 -10.195 7.619 1.00 72.44 87 GLU A O 1
ATOM 685 N N . THR A 1 88 ? -0.110 -8.166 6.693 1.00 78.81 88 THR A N 1
ATOM 686 C CA . THR A 1 88 ? 1.239 -7.836 7.159 1.00 78.81 88 THR A CA 1
ATOM 687 C C . THR A 1 88 ? 1.237 -7.704 8.692 1.00 78.81 88 THR A C 1
ATOM 689 O O . THR A 1 88 ? 0.400 -6.961 9.219 1.00 78.81 88 THR A O 1
ATOM 692 N N . PRO A 1 89 ? 2.202 -8.293 9.434 1.00 86.06 89 PRO A N 1
ATOM 693 C CA . PRO A 1 89 ? 2.251 -8.207 10.902 1.00 86.06 89 PRO A CA 1
ATOM 694 C C . PRO A 1 89 ? 2.195 -6.774 11.450 1.00 86.06 89 PRO A C 1
ATOM 696 O O . PRO A 1 89 ? 1.629 -6.519 12.511 1.00 86.06 89 PRO A O 1
ATOM 699 N N . PHE A 1 90 ? 2.744 -5.818 10.697 1.00 88.06 90 PHE A N 1
ATOM 700 C CA . PHE A 1 90 ? 2.682 -4.396 11.023 1.00 88.06 90 PHE A CA 1
ATOM 701 C C . PHE A 1 90 ? 1.246 -3.846 11.033 1.00 88.06 90 PHE A C 1
ATOM 703 O O . PHE A 1 90 ? 0.870 -3.144 11.969 1.00 88.06 90 PHE A O 1
ATOM 710 N N . CYS A 1 91 ? 0.432 -4.186 10.030 1.00 88.38 91 CYS A N 1
ATOM 711 C CA . CYS A 1 91 ? -0.954 -3.724 9.923 1.00 88.38 91 CYS A CA 1
ATOM 712 C C . CYS A 1 91 ? -1.823 -4.288 11.057 1.00 88.38 91 CYS A C 1
ATOM 714 O O . CYS A 1 91 ? -2.679 -3.574 11.587 1.00 88.38 91 CYS A O 1
ATOM 716 N N . VAL A 1 92 ? -1.562 -5.539 11.461 1.00 91.12 92 VAL A N 1
ATOM 717 C CA . VAL A 1 92 ? -2.202 -6.194 12.615 1.00 91.12 92 VAL A CA 1
ATOM 718 C C . VAL A 1 92 ? -1.824 -5.479 13.912 1.00 91.12 92 VAL A C 1
ATOM 720 O O . VAL A 1 92 ? -2.700 -5.055 14.668 1.00 91.12 92 VAL A O 1
ATOM 723 N N . TYR A 1 93 ? -0.522 -5.273 14.145 1.00 94.19 93 TYR A N 1
ATOM 724 C CA . TYR A 1 93 ? -0.023 -4.557 15.321 1.00 94.19 93 TYR A CA 1
ATOM 725 C C . TYR A 1 93 ? -0.607 -3.145 15.421 1.00 94.19 93 TYR A C 1
ATOM 727 O O . TYR A 1 93 ? -1.066 -2.741 16.489 1.00 94.19 93 TYR A O 1
ATOM 735 N N . LEU A 1 94 ? -0.626 -2.402 14.311 1.00 94.31 94 LEU A N 1
ATOM 736 C CA . LEU A 1 94 ? -1.141 -1.039 14.289 1.00 94.31 94 LEU A CA 1
ATOM 737 C C . LEU A 1 94 ? -2.640 -1.001 14.613 1.00 94.31 94 LEU A C 1
ATOM 739 O O . LEU A 1 94 ? -3.057 -0.176 15.426 1.00 94.31 94 LEU A O 1
ATOM 743 N N . GLY A 1 95 ? -3.434 -1.914 14.042 1.00 93.75 95 GLY A N 1
ATOM 744 C CA . GLY A 1 95 ? -4.864 -2.039 14.344 1.00 93.75 95 GLY A CA 1
ATOM 745 C C . GLY A 1 95 ? -5.127 -2.322 15.827 1.00 93.75 95 GLY A C 1
ATOM 746 O O . GLY A 1 95 ? -5.912 -1.615 16.464 1.00 93.75 95 GLY A O 1
ATOM 747 N N . LEU A 1 96 ? -4.401 -3.285 16.407 1.00 95.19 96 LEU A N 1
ATOM 748 C CA . LEU A 1 96 ? -4.490 -3.627 17.833 1.00 95.19 96 LEU A CA 1
ATOM 749 C C . LEU A 1 96 ? -4.053 -2.467 18.739 1.00 95.19 96 LEU A C 1
ATOM 751 O O . LEU A 1 96 ? -4.731 -2.152 19.718 1.00 95.19 96 LEU A O 1
ATOM 755 N N . LEU A 1 97 ? -2.949 -1.791 18.407 1.00 95.94 97 LEU A N 1
ATOM 756 C CA . LEU A 1 97 ? -2.442 -0.649 19.168 1.00 95.94 97 LEU A CA 1
ATOM 757 C C . LEU A 1 97 ? -3.445 0.511 19.166 1.00 95.94 97 LEU A C 1
ATOM 759 O O . LEU A 1 97 ? -3.727 1.094 20.216 1.00 95.94 97 LEU A O 1
ATOM 763 N N . LEU A 1 98 ? -4.006 0.837 18.001 1.00 95.00 98 LEU A N 1
ATOM 764 C CA . LEU A 1 98 ? -5.017 1.883 17.859 1.00 95.00 98 LEU A CA 1
ATOM 765 C C . LEU A 1 98 ? -6.283 1.549 18.639 1.00 95.00 98 LEU A C 1
ATOM 767 O O . LEU A 1 98 ? -6.839 2.426 19.305 1.00 95.00 98 LEU A O 1
ATOM 771 N N . PHE A 1 99 ? -6.715 0.291 18.609 1.00 95.25 99 PHE A N 1
ATOM 772 C CA . PHE A 1 99 ? -7.854 -0.169 19.391 1.00 95.25 99 PHE A CA 1
ATOM 773 C C . PHE A 1 99 ? -7.595 -0.061 20.893 1.00 95.25 99 PHE A C 1
ATOM 775 O O . PHE A 1 99 ? -8.414 0.521 21.606 1.00 95.25 99 PHE A O 1
ATOM 782 N N . ALA A 1 100 ? -6.432 -0.516 21.363 1.00 95.00 100 ALA A N 1
ATOM 783 C CA . ALA A 1 100 ? -6.040 -0.429 22.766 1.00 95.00 100 ALA A CA 1
ATOM 784 C C . ALA A 1 100 ? -5.950 1.025 23.264 1.00 95.00 100 ALA A C 1
ATOM 786 O O . ALA A 1 100 ? -6.328 1.312 24.399 1.00 95.00 100 ALA A O 1
ATOM 787 N N . LYS A 1 101 ? -5.470 1.951 22.422 1.00 95.62 101 LYS A N 1
ATOM 788 C CA . LYS A 1 101 ? -5.274 3.363 22.788 1.00 95.62 101 LYS A CA 1
ATOM 789 C C . LYS A 1 101 ? -6.527 4.221 22.651 1.00 95.62 101 LYS A C 1
ATOM 791 O O . LYS A 1 101 ? -6.715 5.132 23.449 1.00 95.62 101 LYS A O 1
ATOM 796 N N . THR A 1 102 ? -7.347 3.984 21.629 1.00 94.19 102 THR A N 1
ATOM 797 C CA . THR A 1 102 ? -8.441 4.902 21.272 1.00 94.19 102 THR A CA 1
ATOM 798 C C . THR A 1 102 ? -9.827 4.295 21.421 1.00 94.19 102 THR A C 1
ATOM 800 O O . THR A 1 102 ? -10.765 5.042 21.682 1.00 94.19 102 THR A O 1
ATOM 803 N N . ARG A 1 103 ? -9.982 2.975 21.223 1.00 90.62 103 ARG A N 1
ATOM 804 C CA . ARG A 1 103 ? -11.278 2.274 21.109 1.00 90.62 103 ARG A CA 1
ATOM 805 C C . ARG A 1 103 ? -12.238 2.882 20.062 1.00 90.62 103 ARG A C 1
ATOM 807 O O . ARG A 1 103 ? -13.425 2.566 20.067 1.00 90.62 103 ARG A O 1
ATOM 814 N N . LYS A 1 104 ? -11.764 3.744 19.150 1.00 93.94 104 LYS A N 1
ATOM 815 C CA . LYS A 1 104 ? -12.612 4.450 18.172 1.00 93.94 104 LYS A CA 1
ATOM 816 C C . LYS A 1 104 ? -12.713 3.673 16.861 1.00 93.94 104 LYS A C 1
ATOM 818 O O . LYS A 1 104 ? -11.783 3.705 16.059 1.00 93.94 104 LYS A O 1
ATOM 823 N N . ARG A 1 105 ? -13.875 3.059 16.607 1.00 94.19 105 ARG A N 1
ATOM 824 C CA . ARG A 1 105 ? -14.160 2.317 15.364 1.00 94.19 105 ARG A CA 1
ATOM 825 C C . ARG A 1 105 ? -13.945 3.154 14.101 1.00 94.19 105 ARG A C 1
ATOM 827 O O . ARG A 1 105 ? -13.184 2.751 13.236 1.00 94.19 105 ARG A O 1
ATOM 834 N N . GLN A 1 106 ? -14.507 4.364 14.057 1.00 95.56 106 GLN A N 1
ATOM 835 C CA . GLN A 1 106 ? -14.409 5.258 12.891 1.00 95.56 106 GLN A CA 1
ATOM 836 C C . GLN A 1 106 ? -12.964 5.557 12.459 1.00 95.56 106 GLN A C 1
ATOM 838 O O . GLN A 1 106 ? -12.692 5.684 11.271 1.00 95.56 106 GLN A O 1
ATOM 843 N N . LEU A 1 107 ? -12.032 5.666 13.414 1.00 95.12 107 LEU A N 1
ATOM 844 C CA . LEU A 1 107 ? -10.623 5.926 13.113 1.00 95.12 107 LEU A CA 1
ATOM 845 C C . LEU A 1 107 ? -9.955 4.701 12.478 1.00 95.12 107 LEU A C 1
ATOM 847 O O . LEU A 1 107 ? -9.209 4.842 11.514 1.00 95.12 107 LEU A O 1
ATOM 851 N N . ILE A 1 108 ? -10.225 3.513 13.020 1.00 94.00 108 ILE A N 1
ATOM 852 C CA . ILE A 1 108 ? -9.684 2.253 12.501 1.00 94.00 108 ILE A CA 1
ATOM 853 C C . ILE A 1 108 ? -10.259 1.974 11.109 1.00 94.00 108 ILE A C 1
ATOM 855 O O . ILE A 1 108 ? -9.498 1.655 10.205 1.00 94.00 108 ILE A O 1
ATOM 859 N N . ASP A 1 109 ? -11.558 2.196 10.902 1.00 93.81 109 ASP A N 1
ATOM 860 C CA . ASP A 1 109 ? -12.200 2.016 9.595 1.00 93.81 109 ASP A CA 1
ATOM 861 C C . ASP A 1 109 ? -11.623 2.976 8.536 1.00 93.81 109 ASP A C 1
ATOM 863 O O . ASP A 1 109 ? -11.355 2.561 7.409 1.00 93.81 109 ASP A O 1
ATOM 867 N N . ALA A 1 110 ? -11.348 4.236 8.894 1.00 93.81 110 ALA A N 1
ATOM 868 C CA . ALA A 1 110 ? -10.700 5.189 7.989 1.00 93.81 110 ALA A CA 1
ATOM 869 C C . ALA A 1 110 ? -9.272 4.756 7.606 1.00 93.81 110 ALA A C 1
ATOM 871 O O . ALA A 1 110 ? -8.874 4.847 6.446 1.00 93.81 110 ALA A O 1
ATOM 872 N N . LEU A 1 111 ? -8.492 4.254 8.567 1.00 90.69 111 LEU A N 1
ATOM 873 C CA . LEU A 1 111 ? -7.133 3.764 8.312 1.00 90.69 111 LEU A CA 1
ATOM 874 C C . LEU A 1 111 ? -7.132 2.453 7.514 1.00 90.69 111 LEU A C 1
ATOM 876 O O . LEU A 1 111 ? -6.274 2.263 6.649 1.00 90.69 111 LEU A O 1
ATOM 880 N N . PHE A 1 112 ? -8.116 1.586 7.747 1.00 90.75 112 PHE A N 1
ATOM 881 C CA . PHE A 1 112 ? -8.340 0.367 6.978 1.00 90.75 112 PHE A CA 1
ATOM 882 C C . PHE A 1 112 ? -8.674 0.671 5.511 1.00 90.75 112 PHE A C 1
ATOM 884 O O . PHE A 1 112 ? -8.078 0.066 4.624 1.00 90.75 112 PHE A O 1
ATOM 891 N N . GLN A 1 113 ? -9.529 1.665 5.234 1.00 87.62 113 GLN A N 1
ATOM 892 C CA . GLN A 1 113 ? -9.837 2.110 3.862 1.00 87.62 113 GLN A CA 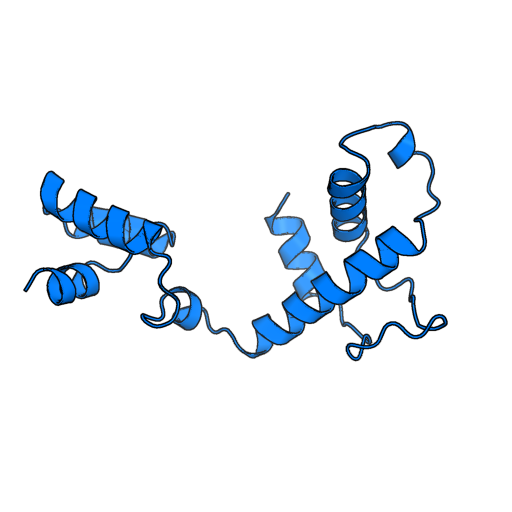1
ATOM 893 C C . GLN A 1 113 ? -8.599 2.597 3.092 1.00 87.62 113 GLN A C 1
ATOM 895 O O . GLN A 1 113 ? -8.546 2.491 1.868 1.00 87.62 113 GLN A O 1
ATOM 900 N N . HIS A 1 114 ? -7.589 3.107 3.800 1.00 85.44 114 HIS A N 1
ATOM 901 C CA . HIS A 1 114 ? -6.300 3.490 3.223 1.00 85.44 114 HIS A CA 1
ATOM 902 C C . HIS A 1 114 ? -5.261 2.354 3.209 1.00 85.44 114 HIS A C 1
ATOM 904 O O . HIS A 1 114 ? -4.124 2.581 2.797 1.00 85.44 114 HIS A O 1
ATOM 910 N N . GLY A 1 115 ? -5.622 1.145 3.650 1.00 83.25 115 GLY A N 1
ATOM 911 C CA . GLY A 1 115 ? -4.729 -0.016 3.700 1.00 83.25 115 GLY A CA 1
ATOM 912 C C . GLY A 1 115 ? -3.624 0.086 4.754 1.00 83.25 115 GLY A C 1
ATOM 913 O O . GLY A 1 115 ? -2.594 -0.570 4.625 1.00 83.25 115 GLY A O 1
ATOM 914 N N . LEU A 1 116 ? -3.803 0.927 5.778 1.00 87.44 116 LEU A N 1
ATOM 915 C CA . LEU A 1 116 ? -2.781 1.187 6.798 1.00 87.44 116 LEU A CA 1
ATOM 916 C C . LEU A 1 116 ? -2.855 0.215 7.982 1.00 87.44 116 LEU A C 1
ATOM 918 O O . LEU A 1 116 ? -1.847 -0.017 8.644 1.00 87.44 116 LEU A O 1
ATOM 922 N N . CYS A 1 117 ? -4.025 -0.357 8.262 1.00 90.50 117 CYS A N 1
ATOM 923 C CA . CYS A 1 117 ? -4.220 -1.359 9.310 1.00 90.50 117 CYS A CA 1
ATOM 924 C C . CYS A 1 117 ? -5.272 -2.398 8.899 1.00 90.50 117 CYS A C 1
ATOM 926 O O . CYS A 1 117 ? -5.853 -2.294 7.822 1.00 90.50 117 CYS A O 1
ATOM 928 N N . ILE A 1 118 ? -5.504 -3.392 9.759 1.00 91.31 118 ILE A N 1
ATOM 929 C CA . ILE A 1 118 ? -6.608 -4.360 9.633 1.00 91.31 118 ILE A CA 1
ATOM 930 C C . ILE A 1 118 ? -7.971 -3.734 9.978 1.00 91.31 118 ILE A C 1
ATOM 932 O O . ILE A 1 118 ? -8.029 -2.659 10.583 1.00 91.31 118 ILE A O 1
ATOM 936 N N . SER A 1 119 ? -9.065 -4.394 9.583 1.00 92.19 119 SER A N 1
ATOM 937 C CA . SER A 1 119 ? -10.429 -3.908 9.832 1.00 92.19 119 SER A CA 1
ATOM 938 C C . SER A 1 119 ? -10.781 -3.945 11.320 1.00 92.19 119 SER A C 1
ATOM 940 O O . SER A 1 119 ? -10.227 -4.733 12.090 1.00 92.19 119 SER A O 1
ATOM 942 N N . TYR A 1 120 ? -11.731 -3.109 11.747 1.00 93.44 120 TYR A N 1
ATOM 943 C CA . TYR A 1 120 ? -12.170 -3.103 13.143 1.00 93.44 120 TYR A CA 1
ATOM 944 C C . TYR A 1 120 ? -12.753 -4.452 13.584 1.00 93.44 120 TYR A C 1
ATOM 946 O O . TYR A 1 120 ? -12.492 -4.903 14.697 1.00 93.44 120 TYR A O 1
ATOM 954 N N . ASP A 1 121 ? -13.505 -5.112 12.703 1.00 92.75 121 ASP A N 1
ATOM 955 C CA . ASP A 1 121 ? -14.099 -6.417 12.997 1.00 92.75 121 ASP A CA 1
ATOM 956 C C . ASP A 1 121 ? -13.002 -7.487 13.164 1.00 92.75 121 ASP A C 1
ATOM 958 O O . ASP A 1 121 ? -13.044 -8.262 14.117 1.00 92.75 121 ASP A O 1
ATOM 962 N N . ARG A 1 122 ? -11.931 -7.432 12.357 1.00 90.75 122 ARG A N 1
ATOM 963 C CA . ARG A 1 122 ? -10.752 -8.297 12.517 1.00 90.75 122 ARG A CA 1
ATOM 964 C C . ARG A 1 122 ? -10.009 -8.054 13.831 1.00 90.75 122 ARG A C 1
ATOM 966 O O . ARG A 1 122 ? -9.555 -8.992 14.479 1.00 90.75 122 ARG A O 1
ATOM 973 N N . VAL A 1 123 ? -9.894 -6.795 14.257 1.00 93.25 123 VAL A N 1
ATOM 974 C CA . VAL A 1 123 ? -9.311 -6.457 15.566 1.00 93.25 123 VAL A CA 1
ATOM 975 C C . VAL A 1 123 ? -10.116 -7.084 16.706 1.00 93.25 123 VAL A C 1
ATOM 977 O O . VAL A 1 123 ? -9.518 -7.592 17.657 1.00 93.25 123 VAL A O 1
ATOM 980 N N . LEU A 1 124 ? -11.450 -7.061 16.620 1.00 93.81 124 LEU A N 1
ATOM 981 C CA . LEU A 1 124 ? -12.323 -7.689 17.611 1.00 93.81 124 LEU A CA 1
ATOM 982 C C . LEU A 1 124 ? -12.166 -9.211 17.629 1.00 93.81 124 LEU A C 1
ATOM 984 O O . LEU A 1 124 ? -12.058 -9.768 18.716 1.00 93.81 124 LEU A O 1
ATOM 988 N N . GLU A 1 125 ? -12.087 -9.865 16.467 1.00 93.12 125 GLU A N 1
ATOM 989 C CA . GLU A 1 125 ? -11.827 -11.311 16.372 1.00 93.12 125 GLU A CA 1
ATOM 990 C C . GLU A 1 125 ? -10.528 -11.725 17.073 1.00 93.12 125 GLU A C 1
ATOM 992 O O . GLU A 1 125 ? -10.485 -12.770 17.707 1.00 93.12 125 GLU A O 1
ATOM 997 N N . ILE A 1 126 ? -9.472 -10.911 16.973 1.00 90.94 126 ILE A N 1
ATOM 998 C CA . ILE A 1 126 ? -8.169 -11.202 17.598 1.00 90.94 126 ILE A CA 1
ATOM 999 C C . ILE A 1 126 ? -8.170 -10.872 19.101 1.00 90.94 126 ILE A C 1
ATOM 1001 O O . ILE A 1 126 ? -7.410 -11.457 19.870 1.00 90.94 126 ILE A O 1
ATOM 1005 N N . SER A 1 127 ? -8.980 -9.897 19.521 1.00 84.19 127 SER A N 1
ATOM 1006 C CA . SER A 1 127 ? -9.003 -9.387 20.901 1.00 84.19 127 SER A CA 1
ATOM 1007 C C . SER A 1 127 ? -10.008 -10.099 21.815 1.00 84.19 127 SER A C 1
ATOM 1009 O O . SER A 1 127 ? -10.069 -9.754 22.999 1.00 84.19 127 SER A O 1
ATOM 1011 N N . THR A 1 128 ? -10.814 -11.014 21.271 1.00 70.69 128 THR A N 1
A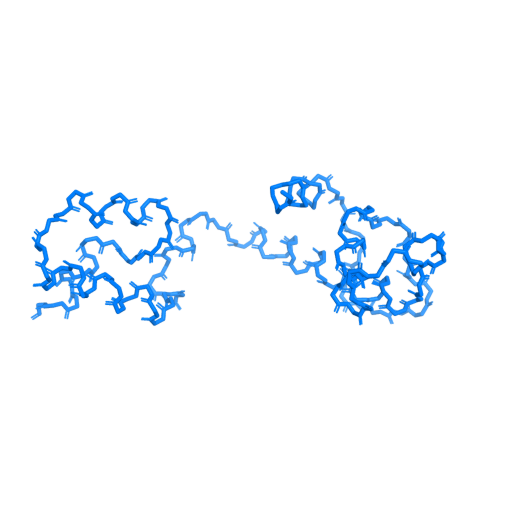TOM 1012 C CA . THR A 1 128 ? -11.832 -11.800 21.989 1.00 70.69 128 THR A CA 1
ATOM 1013 C C . THR A 1 128 ? -11.326 -13.215 22.222 1.00 70.69 128 THR A C 1
ATOM 1015 O O . THR A 1 128 ? -11.511 -13.710 23.355 1.00 70.69 128 THR A O 1
#

pLDDT: mean 75.12, std 13.93, range [49.09, 95.94]

Radius of gyration: 19.94 Å; chains: 1; bounding box: 39×30×51 Å

Organism: Mytilus galloprovincialis (NCBI:txid29158)

Secondary structure (DSSP, 8-state):
-HHHHHHHHHHSPP---S---TT---S-S-HHHHHHHHHHHH-S-SHHHH-----HHHHHHHHHHHHHHHHHHHH--HHHHT-GGG--HHHHHHHHHHHHHH--HHHHHHHHHTTSS--HHHHHHHH-